Protein AF-A0A919RFR9-F1 (afdb_monomer_lite)

Radius of gyration: 14.97 Å; chains: 1; bounding box: 33×38×40 Å

Foldseek 3Di:
DDPDDQLLPDADDQDAAPPVRHGPCVPLNDAAADAPDDLWAKWKWWFQQPDPPGPSPDIDIDIDTWDADPPQKIKDFDQRAPRQFQTFTFHPQDPVSRYGYTQFGAPHDDNGMGIGNHGHVSVVVNVVVNVVD

Structure (mmCIF, N/CA/C/O backbone):
data_AF-A0A919RFR9-F1
#
_entry.id   AF-A0A919RFR9-F1
#
loop_
_atom_site.group_PDB
_atom_site.id
_atom_site.type_symbol
_atom_site.label_atom_id
_atom_site.label_alt_id
_atom_site.label_comp_id
_atom_site.label_asym_id
_atom_site.label_entity_id
_atom_site.label_seq_id
_atom_site.pdbx_PDB_ins_code
_atom_site.Cartn_x
_atom_site.Cartn_y
_atom_site.Cartn_z
_atom_site.occupancy
_atom_site.B_iso_or_equiv
_atom_site.auth_seq_id
_atom_site.auth_comp_id
_atom_site.auth_asym_id
_atom_site.auth_atom_id
_atom_site.pdbx_PDB_model_num
ATOM 1 N N . MET A 1 1 ? -8.362 19.818 -11.388 1.00 45.44 1 MET A N 1
ATOM 2 C CA . MET A 1 1 ? -7.944 18.473 -10.950 1.00 45.44 1 MET A CA 1
ATOM 3 C C . MET A 1 1 ? -8.656 17.488 -11.855 1.00 45.44 1 MET A C 1
ATOM 5 O O . MET A 1 1 ? -9.878 17.542 -11.909 1.00 45.44 1 MET A O 1
ATOM 9 N N . ASP A 1 2 ? -7.921 16.708 -12.644 1.00 43.09 2 ASP A N 1
ATOM 10 C CA . ASP A 1 2 ? -8.518 15.637 -13.447 1.00 43.09 2 ASP A CA 1
ATOM 11 C C . ASP A 1 2 ? -8.735 14.425 -12.531 1.00 43.09 2 ASP A C 1
ATOM 13 O O . ASP A 1 2 ? -7.805 13.966 -11.871 1.00 43.09 2 ASP A O 1
ATOM 17 N N . ASN A 1 3 ? -9.974 13.943 -12.452 1.00 54.78 3 ASN A N 1
ATOM 18 C CA . ASN A 1 3 ? -10.401 12.870 -11.550 1.00 54.78 3 ASN A CA 1
ATOM 19 C C . ASN A 1 3 ? -10.030 11.466 -12.080 1.00 54.78 3 ASN A C 1
ATOM 21 O O . ASN A 1 3 ? -10.552 10.457 -11.606 1.00 54.78 3 ASN A O 1
ATOM 25 N N . SER A 1 4 ? -9.164 11.407 -13.097 1.00 62.59 4 SER A N 1
ATOM 26 C CA . SER A 1 4 ? -8.843 10.189 -13.846 1.00 62.59 4 SER A CA 1
ATOM 27 C C . SER A 1 4 ? -7.347 9.871 -13.898 1.00 62.59 4 SER A C 1
ATOM 29 O O . SER A 1 4 ? -6.983 8.887 -14.542 1.00 62.59 4 SER A O 1
ATOM 31 N N . ASP A 1 5 ? -6.482 10.661 -13.246 1.00 78.00 5 ASP A N 1
ATOM 32 C CA . ASP A 1 5 ? -5.030 10.466 -13.314 1.00 78.00 5 ASP A CA 1
ATOM 33 C C . ASP A 1 5 ? -4.605 9.170 -12.588 1.00 78.00 5 ASP A C 1
ATOM 35 O O . ASP A 1 5 ? -4.630 9.092 -11.352 1.00 78.00 5 ASP A O 1
ATOM 39 N N . PRO A 1 6 ? -4.177 8.125 -13.322 1.00 76.12 6 PRO A N 1
ATOM 40 C CA . PRO A 1 6 ? -3.731 6.880 -12.713 1.00 76.12 6 PRO A CA 1
ATOM 41 C C . PRO A 1 6 ? -2.459 7.033 -11.862 1.00 76.12 6 PRO A C 1
ATOM 43 O O . PRO A 1 6 ? -2.168 6.120 -11.090 1.00 76.12 6 PRO A O 1
ATOM 46 N N . LEU A 1 7 ? -1.715 8.140 -11.980 1.00 85.38 7 LEU A N 1
ATOM 47 C CA . LEU A 1 7 ? -0.533 8.465 -11.167 1.00 85.38 7 LEU A CA 1
ATOM 48 C C . LEU A 1 7 ? -0.884 9.044 -9.799 1.00 85.38 7 LEU A C 1
ATOM 50 O O . LEU A 1 7 ? -0.026 9.154 -8.927 1.00 85.38 7 LEU A O 1
ATOM 54 N N . ARG A 1 8 ? -2.155 9.384 -9.589 1.00 89.06 8 ARG A N 1
ATOM 55 C CA . ARG A 1 8 ? -2.666 9.960 -8.342 1.00 89.06 8 ARG A CA 1
ATOM 56 C C . ARG A 1 8 ? -3.793 9.115 -7.745 1.00 89.06 8 ARG A C 1
ATOM 58 O O . ARG A 1 8 ? -4.536 9.584 -6.892 1.00 89.06 8 ARG A O 1
ATOM 65 N N . ASN A 1 9 ? -3.907 7.850 -8.163 1.00 89.12 9 ASN A N 1
ATOM 66 C CA . ASN A 1 9 ? -4.929 6.917 -7.685 1.00 89.12 9 ASN A CA 1
ATOM 67 C C . ASN A 1 9 ? -4.584 6.377 -6.286 1.00 89.12 9 ASN A C 1
ATOM 69 O O . ASN A 1 9 ? -4.075 5.268 -6.114 1.00 89.12 9 ASN A O 1
ATOM 73 N N . VAL A 1 10 ? -4.831 7.220 -5.290 1.00 91.81 10 VAL A N 1
ATOM 74 C CA . VAL A 1 10 ? -4.689 6.944 -3.865 1.00 91.81 10 VAL A CA 1
ATOM 75 C C . VAL A 1 10 ? -5.746 7.748 -3.110 1.00 91.81 10 VAL A C 1
ATOM 77 O O . VAL A 1 10 ? -6.093 8.859 -3.499 1.00 91.81 10 VAL A O 1
ATOM 80 N N . GLY A 1 11 ? -6.270 7.180 -2.028 1.00 92.75 11 GLY A N 1
ATOM 81 C CA . GLY A 1 11 ? -7.207 7.852 -1.138 1.00 92.75 11 GLY A CA 1
ATOM 82 C C . GLY A 1 11 ? -7.018 7.377 0.296 1.00 92.75 11 GLY A C 1
ATOM 83 O O . GLY A 1 11 ? -6.586 6.246 0.528 1.00 92.75 11 GLY A O 1
ATOM 84 N N . PHE A 1 12 ? -7.354 8.244 1.245 1.00 94.88 12 PHE A N 1
ATOM 85 C CA . PHE A 1 12 ? -7.327 7.957 2.676 1.00 94.88 12 PHE A CA 1
ATOM 86 C C . PHE A 1 12 ? -8.728 8.150 3.247 1.00 94.88 12 PHE A C 1
ATOM 88 O O . PHE A 1 12 ? -9.447 9.065 2.850 1.00 94.88 12 PHE A O 1
ATOM 95 N N . ALA A 1 13 ? -9.117 7.277 4.173 1.00 94.31 13 ALA A N 1
ATOM 96 C CA . ALA A 1 13 ? -10.408 7.337 4.838 1.00 94.31 13 ALA A CA 1
ATOM 97 C C . ALA A 1 13 ? -10.195 7.529 6.339 1.00 94.31 13 ALA A C 1
ATOM 99 O O . ALA A 1 13 ? -9.590 6.680 6.998 1.00 94.31 13 ALA A O 1
ATOM 100 N N . LYS A 1 14 ? -10.725 8.629 6.879 1.00 94.44 14 LYS A N 1
ATOM 101 C CA . LYS A 1 14 ? -10.880 8.799 8.321 1.00 94.44 14 LYS A CA 1
ATOM 102 C C . LYS A 1 14 ? -12.132 8.043 8.759 1.00 94.44 14 LYS A C 1
ATOM 104 O O . LYS A 1 14 ? -13.171 8.126 8.111 1.00 94.44 14 LYS A O 1
ATOM 109 N N . THR A 1 15 ? -12.005 7.261 9.823 1.00 95.06 15 THR A N 1
ATOM 110 C CA . THR A 1 15 ? -13.093 6.420 10.336 1.00 95.06 15 THR A CA 1
ATOM 111 C C . THR A 1 15 ? -13.594 6.963 11.662 1.00 95.06 15 THR A C 1
ATOM 113 O O . THR A 1 15 ? -12.816 7.522 12.438 1.00 95.06 15 THR A O 1
ATOM 116 N N . ASP A 1 16 ? -14.888 6.785 11.917 1.00 96.75 16 ASP A N 1
ATOM 117 C CA . ASP A 1 16 ? -15.472 7.079 13.220 1.00 96.75 16 ASP A CA 1
ATOM 118 C C . ASP A 1 16 ? -14.943 6.124 14.294 1.00 96.75 16 ASP A C 1
ATOM 120 O O . ASP A 1 16 ? -14.465 5.015 14.026 1.00 96.75 16 ASP A O 1
ATOM 124 N N . ASN A 1 17 ? -15.075 6.550 15.548 1.00 97.56 17 ASN A N 1
ATOM 125 C CA . ASN A 1 17 ? -14.844 5.669 16.681 1.00 97.56 17 ASN A CA 1
ATOM 126 C C . ASN A 1 17 ? -15.821 4.487 16.648 1.00 97.56 17 ASN A C 1
ATOM 128 O O . ASN A 1 17 ? -16.973 4.609 16.232 1.00 97.56 17 ASN A O 1
ATOM 132 N N . ASN A 1 18 ? -15.379 3.332 17.147 1.00 96.38 18 ASN A N 1
ATOM 133 C CA . ASN A 1 18 ? -16.283 2.196 17.313 1.00 96.38 18 ASN A CA 1
ATOM 134 C C . ASN A 1 18 ? -17.345 2.466 18.398 1.00 96.38 18 ASN A C 1
ATOM 136 O O . ASN A 1 18 ? -17.271 3.447 19.137 1.00 96.38 18 ASN A O 1
ATOM 140 N N . ALA A 1 19 ? -18.298 1.542 18.564 1.00 97.19 19 ALA A N 1
ATOM 141 C CA . ALA A 1 19 ? -19.365 1.649 19.569 1.00 97.19 19 ALA A CA 1
ATOM 142 C C . ALA A 1 19 ? -18.867 1.792 21.027 1.00 97.19 19 ALA A C 1
ATOM 144 O O . ALA A 1 19 ? -19.629 2.196 21.898 1.00 97.19 19 ALA A O 1
ATOM 145 N N . ALA A 1 20 ? -17.596 1.474 21.298 1.00 97.25 20 ALA A N 1
ATOM 146 C CA . ALA A 1 20 ? -16.950 1.649 22.598 1.00 97.25 20 ALA A CA 1
ATOM 147 C C . ALA A 1 20 ? -16.145 2.963 22.704 1.00 97.25 20 ALA A C 1
ATOM 149 O O . ALA A 1 20 ? -15.346 3.110 23.624 1.00 97.25 20 ALA A O 1
ATOM 150 N N . GLY A 1 21 ? -16.291 3.890 21.750 1.00 97.75 21 GLY A N 1
ATOM 151 C CA . GLY A 1 21 ? -15.603 5.184 21.742 1.00 97.75 21 GLY A CA 1
ATOM 152 C C . GLY A 1 21 ? -14.104 5.114 21.431 1.00 97.75 21 GLY A C 1
ATOM 153 O O . GLY A 1 21 ? -13.394 6.086 21.666 1.00 97.75 21 GLY A O 1
ATOM 154 N N . ARG A 1 22 ? -13.599 3.983 20.919 1.00 98.00 22 ARG A N 1
ATOM 155 C CA . ARG A 1 22 ? -12.167 3.790 20.630 1.00 98.00 22 ARG A CA 1
ATOM 156 C C . ARG A 1 22 ? -11.863 4.027 19.156 1.00 98.00 22 ARG A C 1
ATOM 158 O O . ARG A 1 22 ? -12.612 3.556 18.294 1.00 98.00 22 ARG A O 1
ATOM 165 N N . ARG A 1 23 ? -10.727 4.673 18.878 1.00 96.69 23 ARG A N 1
ATOM 166 C CA . ARG A 1 23 ? -10.203 4.831 17.515 1.00 96.69 23 ARG A CA 1
ATOM 167 C C . ARG A 1 23 ? -9.772 3.477 16.963 1.00 96.69 23 ARG A C 1
ATOM 169 O O . ARG A 1 23 ? -9.314 2.613 17.712 1.00 96.69 23 ARG A O 1
ATOM 176 N N . LEU A 1 24 ? -9.851 3.312 15.644 1.00 95.88 24 LEU A N 1
ATOM 177 C CA . LEU A 1 24 ? -9.447 2.076 14.968 1.00 95.88 24 LEU A CA 1
ATOM 178 C C . LEU A 1 24 ? -8.006 1.664 15.321 1.00 95.88 24 LEU A C 1
ATOM 180 O O . LEU A 1 24 ? -7.777 0.530 15.743 1.00 95.88 24 LEU A O 1
ATOM 184 N N . VAL A 1 25 ? -7.054 2.598 15.213 1.00 94.62 25 VAL A N 1
ATOM 185 C CA . VAL A 1 25 ? -5.621 2.341 15.451 1.00 94.62 25 VAL A CA 1
ATOM 186 C C . VAL A 1 25 ? -5.318 1.900 16.887 1.00 94.62 25 VAL A C 1
ATOM 188 O O . VAL A 1 25 ? -4.418 1.092 17.097 1.00 94.62 25 VAL A O 1
ATOM 191 N N . ASP A 1 26 ? -6.106 2.348 17.869 1.00 96.25 26 ASP A N 1
ATOM 192 C CA . ASP A 1 26 ? -5.926 1.957 19.274 1.00 96.25 26 ASP A CA 1
ATOM 193 C C . ASP A 1 26 ? -6.375 0.505 19.527 1.00 96.25 26 ASP A C 1
ATOM 195 O O . ASP A 1 26 ? -5.984 -0.108 20.518 1.00 96.25 26 ASP A O 1
ATOM 199 N N . VAL A 1 27 ? -7.210 -0.056 18.644 1.00 96.38 27 VAL A N 1
ATOM 200 C CA . VAL A 1 27 ? -7.759 -1.414 18.779 1.00 96.38 27 VAL A CA 1
ATOM 201 C C . VAL A 1 27 ? -6.957 -2.435 17.980 1.00 96.38 27 VAL A C 1
ATOM 203 O O . VAL A 1 27 ? -6.706 -3.529 18.479 1.00 96.38 27 VAL A O 1
ATOM 206 N N . VAL A 1 28 ? -6.582 -2.108 16.739 1.00 93.19 28 VAL A N 1
ATOM 207 C CA . VAL A 1 28 ? -5.941 -3.069 15.815 1.00 93.19 28 VAL A CA 1
ATOM 208 C C . VAL A 1 28 ? -4.491 -2.724 15.474 1.00 93.19 28 VAL A C 1
ATOM 210 O O . VAL A 1 28 ? -3.834 -3.484 14.763 1.00 93.19 28 VAL A O 1
ATOM 213 N N . GLY A 1 29 ? -3.978 -1.600 15.977 1.00 93.38 29 GLY A N 1
ATOM 214 C CA . GLY A 1 29 ? -2.698 -1.043 15.556 1.00 93.38 29 GLY A CA 1
ATOM 215 C C . GLY A 1 29 ? -2.771 -0.393 14.173 1.00 93.38 29 GLY A C 1
ATOM 216 O O . GLY A 1 29 ? -3.842 -0.187 13.600 1.00 93.38 29 GLY A O 1
ATOM 217 N N . GLY A 1 30 ? -1.605 -0.060 13.626 1.00 93.06 30 GLY A N 1
ATOM 218 C CA . GLY A 1 30 ? -1.484 0.579 12.321 1.00 93.06 30 GLY A CA 1
ATOM 219 C C . GLY A 1 30 ? -0.131 0.308 11.677 1.00 93.06 30 GLY A C 1
ATOM 220 O O . GLY A 1 30 ? 0.844 -0.034 12.348 1.00 93.06 30 GLY A O 1
ATOM 221 N N . ASN A 1 31 ? -0.085 0.452 10.356 1.00 96.75 31 ASN A N 1
ATOM 222 C CA . ASN A 1 31 ? 1.173 0.512 9.621 1.00 96.75 31 ASN A CA 1
ATOM 223 C C . ASN A 1 31 ? 1.658 1.958 9.581 1.00 96.75 31 ASN A C 1
ATOM 225 O O . ASN A 1 31 ? 0.849 2.883 9.591 1.00 96.75 31 ASN A O 1
ATOM 229 N N . GLY A 1 32 ? 2.970 2.151 9.482 1.00 96.81 32 GLY A N 1
ATOM 230 C CA . GLY A 1 32 ? 3.493 3.459 9.115 1.00 96.81 32 GLY A CA 1
ATOM 231 C C . GLY A 1 32 ? 3.191 3.771 7.647 1.00 96.81 32 GLY A C 1
ATOM 232 O O . GLY A 1 32 ? 2.926 2.871 6.846 1.00 96.81 32 GLY A O 1
ATOM 233 N N . PHE A 1 33 ? 3.289 5.042 7.279 1.00 97.25 33 PHE A N 1
ATOM 234 C CA . PHE A 1 33 ? 3.195 5.505 5.898 1.00 97.25 33 PHE A CA 1
ATOM 235 C C . PHE A 1 33 ? 4.536 6.103 5.466 1.00 97.25 33 PHE A C 1
ATOM 237 O O . PHE A 1 33 ? 5.198 6.769 6.263 1.00 97.25 33 PHE A O 1
ATOM 244 N N . ARG A 1 34 ? 4.977 5.828 4.235 1.00 96.06 34 ARG A N 1
ATOM 245 C CA . ARG A 1 34 ? 6.219 6.387 3.682 1.00 96.06 34 ARG A CA 1
ATOM 246 C C . ARG A 1 34 ? 6.058 6.751 2.216 1.00 96.06 34 ARG A C 1
ATOM 248 O O . ARG A 1 34 ? 5.364 6.066 1.466 1.00 96.06 34 ARG A O 1
ATOM 255 N N . THR A 1 35 ? 6.792 7.776 1.813 1.00 96.25 35 THR A N 1
ATOM 256 C CA . THR A 1 35 ? 6.915 8.275 0.439 1.00 96.25 35 THR A CA 1
ATOM 257 C C . THR A 1 35 ? 8.397 8.423 0.076 1.00 96.25 35 THR A C 1
ATOM 259 O O . THR A 1 35 ? 9.272 8.184 0.915 1.00 96.25 35 THR A O 1
ATOM 262 N N . GLY A 1 36 ? 8.704 8.738 -1.185 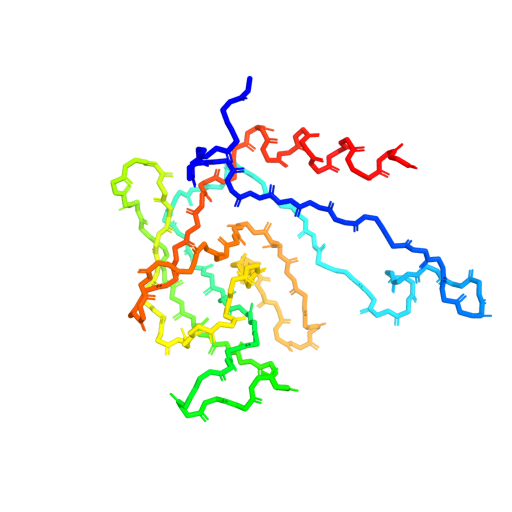1.00 94.69 36 GLY A N 1
ATOM 263 C CA . GLY A 1 36 ? 10.067 9.076 -1.620 1.00 94.69 36 GLY A CA 1
ATOM 264 C C . GLY A 1 36 ? 11.086 7.932 -1.516 1.00 94.69 36 GLY A C 1
ATOM 265 O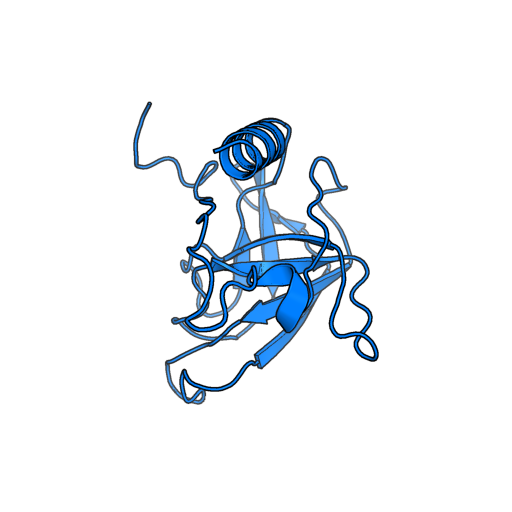 O . GLY A 1 36 ? 12.289 8.172 -1.416 1.00 94.69 36 GLY A O 1
ATOM 266 N N . ARG A 1 37 ? 10.626 6.677 -1.474 1.00 95.06 37 ARG A N 1
ATOM 267 C CA . ARG A 1 37 ? 11.497 5.493 -1.404 1.00 95.06 37 ARG A CA 1
ATOM 268 C C . ARG A 1 37 ? 12.033 5.135 -2.792 1.00 95.06 37 ARG A C 1
ATOM 270 O O . ARG A 1 37 ? 11.351 5.393 -3.772 1.00 95.06 37 ARG A O 1
ATOM 277 N N . PRO A 1 38 ? 13.204 4.485 -2.912 1.00 94.06 38 PRO A N 1
ATOM 278 C CA . PRO A 1 38 ? 13.698 4.039 -4.213 1.00 94.06 38 PRO A CA 1
ATOM 279 C C . PRO A 1 38 ?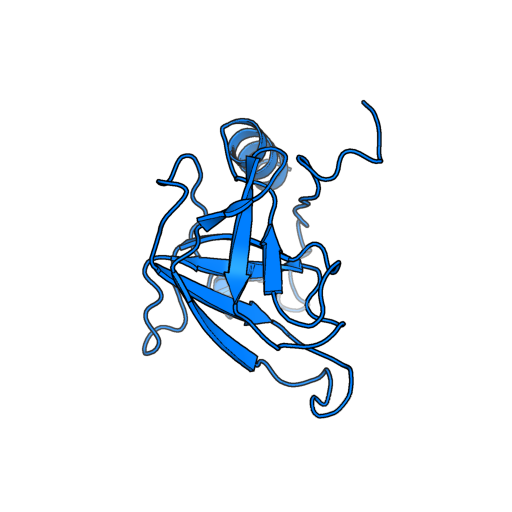 12.651 3.194 -4.967 1.00 94.06 38 PRO A C 1
ATOM 281 O O . PRO A 1 38 ? 12.109 2.256 -4.377 1.00 94.06 38 PRO A O 1
ATOM 284 N N . PRO A 1 39 ? 12.387 3.445 -6.266 1.00 92.50 39 PRO A N 1
ATOM 285 C CA . PRO A 1 39 ? 11.369 2.706 -7.019 1.00 92.50 39 PRO A CA 1
ATOM 286 C C . PRO A 1 39 ? 11.590 1.190 -7.072 1.00 92.50 39 PRO A C 1
ATOM 288 O O . PRO A 1 39 ? 10.631 0.435 -7.219 1.00 92.50 39 PRO A O 1
ATOM 291 N N . ALA A 1 40 ? 12.840 0.740 -6.936 1.00 95.62 40 ALA A N 1
ATOM 292 C CA . ALA A 1 40 ? 13.206 -0.664 -6.798 1.00 95.62 40 ALA A CA 1
ATOM 293 C C . ALA A 1 40 ? 13.463 -1.024 -5.329 1.00 95.62 40 ALA A C 1
ATOM 295 O O . ALA A 1 40 ? 14.521 -0.715 -4.779 1.00 95.62 40 ALA A O 1
ATOM 296 N N . GLN A 1 41 ? 12.513 -1.721 -4.712 1.00 95.50 41 GLN A N 1
ATOM 297 C CA . GLN A 1 41 ? 12.545 -2.098 -3.299 1.00 95.50 41 GLN A CA 1
ATOM 298 C C . GLN A 1 41 ? 11.786 -3.404 -3.060 1.00 95.50 41 GLN A C 1
ATOM 300 O O . GLN A 1 41 ? 10.845 -3.736 -3.782 1.00 95.50 41 GLN A O 1
ATOM 305 N N . ASP A 1 42 ? 12.206 -4.160 -2.048 1.00 97.12 42 ASP A N 1
ATOM 306 C CA . ASP A 1 42 ? 11.509 -5.377 -1.644 1.00 97.12 42 ASP A CA 1
ATOM 307 C C . ASP A 1 42 ? 10.250 -5.020 -0.851 1.00 97.12 42 ASP A C 1
ATOM 309 O O . ASP A 1 42 ? 10.308 -4.315 0.161 1.00 97.12 42 ASP A O 1
ATOM 313 N N . ILE A 1 43 ? 9.106 -5.529 -1.309 1.00 97.69 43 ILE A N 1
ATOM 314 C CA . ILE A 1 43 ? 7.809 -5.301 -0.675 1.00 97.69 43 ILE A CA 1
ATOM 315 C C . ILE A 1 43 ? 7.070 -6.610 -0.417 1.00 97.69 43 ILE A C 1
ATOM 317 O O . ILE A 1 43 ? 7.253 -7.624 -1.097 1.00 97.69 43 ILE A O 1
ATOM 321 N N . THR A 1 44 ? 6.175 -6.568 0.565 1.00 97.62 44 THR A N 1
ATOM 322 C CA . THR A 1 44 ? 5.084 -7.532 0.715 1.00 97.62 44 THR A CA 1
ATOM 323 C C . THR A 1 44 ? 3.792 -6.857 0.272 1.00 97.62 44 THR A C 1
ATOM 325 O O . THR A 1 44 ? 3.367 -5.888 0.894 1.00 97.62 44 THR A O 1
ATOM 328 N N . VAL A 1 45 ? 3.155 -7.362 -0.782 1.00 96.50 45 VAL A N 1
ATOM 329 C CA . VAL A 1 45 ? 1.802 -6.933 -1.161 1.00 96.50 45 VAL A CA 1
ATOM 330 C C . VAL A 1 45 ? 0.804 -7.681 -0.294 1.00 96.50 45 VAL A C 1
ATOM 332 O O . VAL A 1 45 ? 0.920 -8.898 -0.137 1.00 96.50 45 VAL A O 1
ATOM 335 N N . ILE A 1 46 ? -0.171 -6.969 0.261 1.00 96.12 46 ILE A N 1
ATOM 336 C CA . ILE A 1 46 ? -1.194 -7.517 1.152 1.00 96.12 46 ILE A CA 1
ATOM 337 C C . ILE A 1 46 ? -2.570 -7.009 0.714 1.00 96.12 46 ILE A C 1
ATOM 339 O O . ILE A 1 46 ? -2.751 -5.815 0.494 1.00 96.12 46 ILE A O 1
ATOM 343 N N . GLY A 1 47 ? -3.561 -7.898 0.631 1.00 94.50 47 GLY A N 1
ATOM 344 C CA . GLY A 1 47 ? -4.945 -7.500 0.365 1.00 94.50 47 GLY A CA 1
ATOM 345 C C . GLY A 1 47 ? -5.930 -8.667 0.350 1.00 94.50 47 GLY A C 1
ATOM 346 O O . GLY A 1 47 ? -5.614 -9.758 0.832 1.00 94.50 47 GLY A O 1
ATOM 347 N N . TYR A 1 48 ? -7.120 -8.421 -0.199 1.00 94.75 48 TYR A N 1
ATOM 348 C CA . TYR A 1 48 ? -8.267 -9.337 -0.180 1.00 94.75 48 TYR A CA 1
ATOM 349 C C . TYR A 1 48 ? -8.749 -9.661 -1.607 1.00 94.75 48 TYR A C 1
ATOM 351 O O . TYR A 1 48 ? -9.802 -9.191 -2.033 1.00 94.75 48 TYR A O 1
ATOM 359 N N . PRO A 1 49 ? -7.980 -10.444 -2.386 1.00 93.25 49 PRO A N 1
ATOM 360 C CA . PRO A 1 49 ? -8.427 -10.889 -3.703 1.00 93.25 49 PRO A CA 1
ATOM 361 C C . PRO A 1 49 ? -9.734 -11.691 -3.594 1.00 93.25 49 PRO A C 1
ATOM 363 O O . PRO A 1 49 ? -9.894 -12.515 -2.693 1.00 93.25 49 PRO A O 1
ATOM 366 N N . ALA A 1 50 ? -10.659 -11.445 -4.519 1.00 92.50 50 ALA A N 1
ATOM 367 C CA . ALA A 1 50 ? -12.049 -11.896 -4.464 1.00 92.50 50 ALA A CA 1
ATOM 368 C C . ALA A 1 50 ? -12.509 -12.696 -5.693 1.00 92.50 50 ALA A C 1
ATOM 370 O O . ALA A 1 50 ? -13.677 -13.068 -5.775 1.00 92.50 50 ALA A O 1
ATOM 371 N N . LEU A 1 51 ? -11.615 -12.969 -6.648 1.00 90.62 51 LEU A N 1
ATOM 372 C CA . LEU A 1 51 ? -11.889 -13.894 -7.748 1.00 90.62 51 LEU A CA 1
ATOM 373 C C . LEU A 1 51 ? -11.148 -15.208 -7.523 1.00 90.62 51 LEU A C 1
ATOM 375 O O . LEU A 1 51 ? -10.099 -15.241 -6.880 1.00 90.62 51 LEU A O 1
ATOM 379 N N . SER A 1 52 ? -11.689 -16.289 -8.088 1.00 90.06 52 SER A N 1
ATOM 380 C CA . SER A 1 52 ? -11.099 -17.628 -8.000 1.00 90.06 52 SER A CA 1
ATOM 381 C C . SER A 1 52 ? -9.593 -17.601 -8.319 1.00 90.06 52 SER A C 1
ATOM 383 O O . SER A 1 52 ? -9.205 -16.997 -9.322 1.00 90.06 52 SER A O 1
ATOM 385 N N . PRO A 1 53 ? -8.735 -18.228 -7.489 1.00 91.94 53 PRO A N 1
ATOM 386 C CA . PRO A 1 53 ? -9.052 -19.161 -6.397 1.00 91.94 53 PRO A CA 1
ATOM 387 C C . PRO A 1 53 ? -9.280 -18.509 -5.016 1.00 91.94 53 PRO A C 1
ATOM 389 O O . PRO A 1 53 ? -9.282 -19.207 -4.001 1.00 91.94 53 PRO A O 1
ATOM 392 N N . TYR A 1 54 ? -9.431 -17.186 -4.939 1.00 92.00 54 TYR A N 1
ATOM 393 C CA . TYR A 1 54 ? -9.486 -16.454 -3.676 1.00 92.00 54 TYR A CA 1
ATOM 394 C C . TYR A 1 54 ? -10.923 -16.156 -3.216 1.00 92.00 54 TYR A C 1
ATOM 396 O O . TYR A 1 54 ? -11.768 -15.791 -4.032 1.00 92.00 54 TYR A O 1
ATOM 404 N N . PRO A 1 55 ? -11.216 -16.265 -1.906 1.00 92.12 55 PRO A N 1
ATOM 405 C CA . PRO A 1 55 ? -12.579 -16.158 -1.386 1.00 92.12 55 PRO A CA 1
ATOM 406 C C . PRO A 1 55 ? -13.043 -14.720 -1.087 1.00 92.12 55 PRO A C 1
ATOM 408 O O . PRO A 1 55 ? -14.163 -14.537 -0.620 1.00 92.12 55 PRO A O 1
ATOM 411 N N . GLY A 1 56 ? -12.196 -13.697 -1.249 1.00 93.12 56 GLY A N 1
ATOM 412 C CA . GLY A 1 56 ? -12.536 -12.290 -0.969 1.00 93.12 56 GLY A CA 1
ATOM 413 C C . GLY A 1 56 ? -12.603 -11.905 0.511 1.00 93.12 56 GLY A C 1
ATOM 414 O O . GLY A 1 56 ? -12.465 -10.736 0.848 1.00 93.12 56 GLY A O 1
ATOM 415 N N . ASN A 1 57 ? -12.751 -12.870 1.417 1.00 94.69 57 ASN A N 1
ATOM 416 C CA . ASN A 1 57 ? -12.880 -12.638 2.860 1.00 94.69 57 ASN A CA 1
ATOM 417 C C . ASN A 1 57 ? -11.637 -13.037 3.672 1.00 94.69 57 ASN A C 1
ATOM 419 O O . ASN A 1 57 ? -11.668 -13.037 4.903 1.00 94.69 57 ASN A O 1
ATOM 423 N N . ARG A 1 58 ? -10.540 -13.403 3.003 1.00 94.25 58 ARG A N 1
ATOM 424 C CA . ARG A 1 58 ? -9.265 -13.741 3.643 1.00 94.25 58 ARG A CA 1
ATOM 425 C C . ARG A 1 58 ? -8.154 -12.872 3.092 1.00 94.25 58 ARG A C 1
ATOM 427 O O . ARG A 1 58 ? -8.089 -12.603 1.896 1.00 94.25 58 ARG A O 1
ATOM 434 N N . ARG A 1 59 ? -7.255 -12.473 3.988 1.00 93.69 59 ARG A N 1
ATOM 435 C CA . ARG A 1 59 ? -6.045 -11.748 3.624 1.00 93.69 59 ARG A CA 1
ATOM 436 C C . ARG A 1 59 ? -5.078 -12.699 2.927 1.00 93.69 59 ARG A C 1
ATOM 438 O O . ARG A 1 59 ? -4.704 -13.724 3.496 1.00 93.69 59 ARG A O 1
ATOM 445 N N . HIS A 1 60 ? -4.604 -12.302 1.756 1.00 95.25 60 HIS A N 1
ATOM 446 C CA . HIS A 1 60 ? -3.528 -12.970 1.033 1.00 95.25 60 HIS A CA 1
ATOM 447 C C . HIS A 1 60 ? -2.358 -12.012 0.816 1.00 95.25 60 HIS A C 1
ATOM 449 O O . HIS A 1 60 ? -2.502 -10.791 0.927 1.00 95.25 60 HIS A O 1
ATOM 455 N N . SER A 1 61 ? -1.186 -12.575 0.532 1.00 95.38 61 SER A N 1
ATOM 456 C CA . SER A 1 61 ? 0.013 -11.794 0.263 1.00 95.38 61 SER A CA 1
ATOM 457 C C . SER A 1 61 ? 0.911 -12.435 -0.786 1.00 95.38 61 SER A C 1
ATOM 459 O O . SER A 1 61 ? 0.861 -13.639 -1.034 1.00 95.38 61 SER A O 1
ATOM 461 N N . CYS A 1 62 ? 1.749 -11.605 -1.392 1.00 94.69 62 CYS A N 1
ATOM 462 C CA . CYS A 1 62 ? 2.869 -12.015 -2.229 1.00 94.69 62 CYS A CA 1
ATOM 463 C C . CYS A 1 62 ? 4.077 -11.136 -1.870 1.00 94.69 62 CYS A C 1
ATOM 465 O O . CYS A 1 62 ? 3.924 -10.050 -1.305 1.00 94.69 62 CYS A O 1
ATOM 467 N N . ARG A 1 63 ? 5.286 -11.600 -2.178 1.00 96.50 63 ARG A N 1
ATOM 468 C CA . ARG A 1 63 ? 6.517 -10.828 -1.987 1.00 96.50 63 ARG A CA 1
ATOM 469 C C . ARG A 1 63 ? 7.234 -10.683 -3.310 1.00 96.50 63 ARG A C 1
ATOM 471 O O . ARG A 1 63 ? 7.221 -11.606 -4.121 1.00 96.50 63 ARG A O 1
ATOM 478 N N . GLY A 1 64 ? 7.894 -9.552 -3.490 1.00 96.06 64 GLY A N 1
ATOM 479 C CA . GLY A 1 64 ? 8.766 -9.347 -4.628 1.00 96.06 64 GLY A CA 1
ATOM 480 C C . GLY A 1 64 ? 9.423 -7.982 -4.596 1.00 96.06 64 GLY A C 1
ATOM 481 O O . GLY A 1 64 ? 9.099 -7.132 -3.765 1.00 96.06 64 GLY A O 1
ATOM 482 N N . ARG A 1 65 ? 10.342 -7.794 -5.536 1.00 96.94 65 ARG A N 1
ATOM 483 C CA . ARG A 1 65 ? 11.041 -6.535 -5.736 1.00 96.94 65 ARG A CA 1
ATOM 484 C C . ARG A 1 65 ? 10.309 -5.701 -6.772 1.00 96.94 65 ARG A C 1
ATOM 486 O O . ARG A 1 65 ? 10.012 -6.197 -7.860 1.00 96.94 65 ARG A O 1
ATOM 493 N N . THR A 1 66 ? 10.008 -4.456 -6.431 1.00 96.19 66 THR A N 1
ATOM 494 C CA . THR A 1 66 ? 9.375 -3.530 -7.364 1.00 96.19 66 THR A CA 1
ATOM 495 C C . THR A 1 66 ? 10.340 -3.107 -8.468 1.00 96.19 66 THR A C 1
ATOM 497 O O . THR A 1 66 ? 11.563 -3.166 -8.326 1.00 96.19 66 THR A O 1
ATOM 500 N N . SER A 1 67 ? 9.772 -2.660 -9.579 1.00 94.62 67 SER A N 1
ATOM 501 C CA . SER A 1 67 ? 10.479 -2.027 -10.690 1.00 94.62 67 SER A CA 1
ATOM 502 C C . SER A 1 67 ? 9.634 -0.882 -11.234 1.00 94.62 67 SER A C 1
ATOM 504 O O . SER A 1 67 ? 8.417 -0.866 -11.032 1.00 94.62 67 SER A O 1
ATOM 506 N N . VAL A 1 68 ? 10.278 0.074 -11.901 1.00 92.06 68 VAL A N 1
ATOM 507 C CA . VAL A 1 68 ? 9.575 1.158 -12.594 1.00 92.06 68 VAL A CA 1
ATOM 508 C C . VAL A 1 68 ? 8.824 0.573 -13.787 1.00 92.06 68 VAL A C 1
ATOM 510 O O . VAL A 1 68 ? 9.364 -0.235 -14.542 1.00 92.06 68 VAL A O 1
ATOM 513 N N . PHE A 1 69 ? 7.575 0.984 -13.938 1.00 85.19 69 PHE A N 1
ATOM 514 C CA . PHE A 1 69 ? 6.749 0.746 -15.109 1.00 85.19 69 PHE A CA 1
ATOM 515 C C . PHE A 1 69 ? 6.526 2.068 -15.838 1.00 85.19 69 PHE A C 1
ATOM 517 O O . PHE A 1 69 ? 6.795 3.136 -15.292 1.00 85.19 69 PHE A O 1
ATOM 524 N N . ASN A 1 70 ? 6.029 1.993 -17.067 1.00 73.75 70 ASN A N 1
ATOM 525 C CA . ASN A 1 70 ? 5.721 3.170 -17.869 1.00 73.75 70 ASN A CA 1
ATOM 526 C C . ASN A 1 70 ? 4.850 4.149 -17.049 1.00 73.75 70 ASN A C 1
ATOM 528 O O . ASN A 1 70 ? 3.952 3.711 -16.319 1.00 73.75 70 ASN A O 1
ATOM 532 N N . ASP A 1 71 ? 5.136 5.447 -17.167 1.00 76.75 71 ASP A N 1
ATOM 533 C CA . ASP A 1 71 ? 4.479 6.544 -16.441 1.00 76.75 71 ASP A CA 1
ATOM 534 C C . ASP A 1 71 ? 4.811 6.621 -14.932 1.00 76.75 71 ASP A C 1
ATOM 536 O O . ASP A 1 71 ? 3.924 6.851 -14.124 1.00 76.75 71 ASP A O 1
ATOM 540 N N . ASP A 1 72 ? 6.053 6.382 -14.501 1.00 78.06 72 ASP A N 1
ATOM 541 C CA . ASP A 1 72 ? 6.486 6.521 -13.091 1.00 78.06 72 ASP A CA 1
ATOM 542 C C . ASP A 1 72 ? 5.710 5.672 -12.062 1.00 78.06 72 ASP A C 1
ATOM 544 O O . ASP A 1 72 ? 5.777 5.896 -10.853 1.00 78.06 72 ASP A O 1
ATOM 548 N N . ARG A 1 73 ? 4.987 4.641 -12.506 1.00 90.56 73 ARG A N 1
ATOM 549 C CA . ARG A 1 73 ? 4.359 3.664 -11.607 1.00 90.56 73 ARG A CA 1
ATOM 550 C C . ARG A 1 73 ? 5.378 2.636 -11.150 1.00 90.56 73 ARG A C 1
ATOM 552 O O . ARG A 1 73 ? 6.365 2.363 -11.829 1.00 90.56 73 ARG A O 1
ATOM 559 N N . ILE A 1 74 ? 5.092 1.987 -10.029 1.00 93.69 74 ILE A N 1
ATOM 560 C CA . ILE A 1 74 ? 5.859 0.830 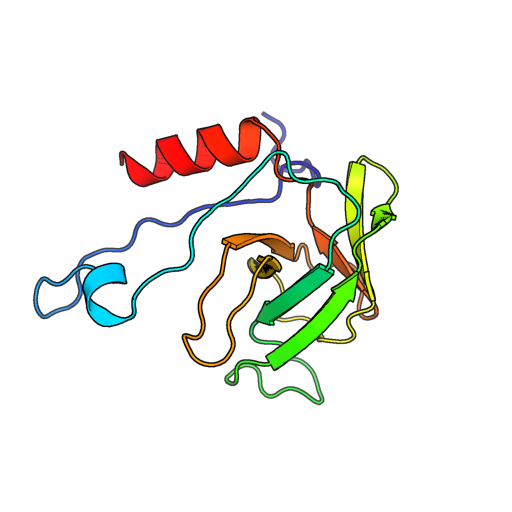-9.567 1.00 93.69 74 ILE A CA 1
ATOM 561 C C . ILE A 1 74 ? 5.048 -0.447 -9.755 1.00 93.69 74 ILE A C 1
ATOM 563 O O . ILE A 1 74 ? 3.842 -0.482 -9.501 1.00 93.69 74 ILE A O 1
ATOM 567 N N . VAL A 1 75 ? 5.716 -1.509 -10.200 1.00 94.50 75 VAL A N 1
ATOM 568 C CA . VAL A 1 75 ? 5.106 -2.828 -10.408 1.00 94.50 75 VAL A CA 1
ATOM 569 C C . VAL A 1 75 ? 5.911 -3.933 -9.749 1.00 94.50 75 VAL A C 1
ATOM 571 O O . VAL A 1 75 ? 7.138 -3.867 -9.678 1.00 94.50 75 VAL A O 1
ATOM 574 N N . VAL A 1 76 ? 5.219 -4.985 -9.316 1.00 94.81 76 VAL A N 1
ATOM 575 C CA . VAL A 1 76 ? 5.818 -6.246 -8.870 1.00 94.81 76 VAL A CA 1
ATOM 576 C C . VAL A 1 76 ? 4.990 -7.421 -9.382 1.00 94.81 76 VAL A C 1
ATOM 578 O O . VAL A 1 76 ? 3.760 -7.355 -9.438 1.00 94.81 76 VAL A O 1
ATOM 581 N N . ASN A 1 77 ? 5.655 -8.518 -9.743 1.00 93.50 77 ASN A N 1
ATOM 582 C CA . ASN A 1 77 ? 4.968 -9.752 -10.114 1.00 93.50 77 ASN A CA 1
ATOM 583 C C . ASN A 1 77 ? 4.187 -10.288 -8.907 1.00 93.50 77 ASN A C 1
ATOM 585 O O . ASN A 1 77 ? 4.769 -10.668 -7.892 1.00 93.50 77 ASN A O 1
ATOM 589 N N . CYS A 1 78 ? 2.863 -10.309 -9.028 1.00 92.31 78 CYS A N 1
ATOM 590 C CA . CYS A 1 78 ? 1.950 -10.712 -7.971 1.00 92.31 78 CYS A CA 1
ATOM 591 C C . CYS A 1 78 ? 0.630 -11.150 -8.598 1.00 92.31 78 CYS A C 1
ATOM 593 O O . CYS A 1 78 ? -0.070 -10.341 -9.194 1.00 92.31 78 CYS A O 1
ATOM 595 N N . ARG A 1 79 ? 0.285 -12.432 -8.459 1.00 90.62 79 ARG A N 1
ATOM 596 C CA . ARG A 1 79 ? -0.889 -13.042 -9.110 1.00 90.62 79 ARG A CA 1
ATOM 597 C C . ARG A 1 79 ? -2.138 -13.059 -8.221 1.00 90.62 79 ARG A C 1
ATOM 599 O O . ARG A 1 79 ? -2.994 -13.926 -8.372 1.00 90.62 79 ARG A O 1
ATOM 606 N N . LEU A 1 80 ? -2.216 -12.148 -7.250 1.00 91.44 80 LEU A N 1
ATOM 607 C CA . LEU A 1 80 ? -3.446 -11.958 -6.483 1.00 91.44 80 LEU A CA 1
ATOM 608 C C . LEU A 1 80 ? -4.490 -11.330 -7.417 1.00 91.44 80 LEU A C 1
ATOM 610 O O . LEU A 1 80 ? -4.192 -10.369 -8.121 1.00 91.44 80 LEU A O 1
ATOM 614 N N . THR A 1 81 ? -5.696 -11.893 -7.455 1.00 90.19 81 THR A N 1
ATOM 615 C CA . THR A 1 81 ? -6.729 -11.503 -8.428 1.00 90.19 81 THR A CA 1
ATOM 616 C C . THR A 1 81 ? -7.418 -10.178 -8.078 1.00 90.19 81 THR A C 1
ATOM 618 O O . THR A 1 81 ? -7.170 -9.585 -7.028 1.00 90.19 81 THR A O 1
ATOM 621 N N . ALA A 1 82 ? -8.371 -9.754 -8.919 1.00 85.94 82 ALA A N 1
ATOM 622 C CA . ALA A 1 82 ? -9.268 -8.634 -8.628 1.00 85.94 82 ALA A CA 1
ATOM 623 C C . ALA A 1 82 ? -9.930 -8.756 -7.241 1.00 85.94 82 ALA A C 1
ATOM 625 O O . ALA A 1 82 ? -10.073 -9.857 -6.706 1.00 85.94 82 ALA A O 1
ATOM 626 N N . GLY A 1 83 ? -10.291 -7.611 -6.658 1.00 84.19 83 GLY A N 1
ATOM 627 C CA . GLY A 1 83 ? -10.514 -7.446 -5.212 1.00 84.19 83 GLY A CA 1
ATOM 628 C C . GLY A 1 83 ? -9.268 -6.931 -4.478 1.00 84.19 83 GLY A C 1
ATOM 629 O O . GLY A 1 83 ? -9.358 -6.450 -3.356 1.00 84.19 83 GLY A O 1
ATOM 630 N N . LEU A 1 84 ? -8.106 -6.949 -5.143 1.00 89.50 84 LEU A N 1
ATOM 631 C CA . LEU A 1 84 ? -6.865 -6.380 -4.622 1.00 89.50 84 LEU A CA 1
ATOM 632 C C . LEU A 1 84 ? -6.814 -4.845 -4.676 1.00 89.50 84 LEU A C 1
ATOM 634 O O . LEU A 1 84 ? -5.885 -4.296 -4.106 1.00 89.50 84 LEU A O 1
ATOM 638 N N . ASN A 1 85 ? -7.744 -4.140 -5.332 1.00 89.38 85 ASN A N 1
ATOM 639 C CA . ASN A 1 85 ? -7.729 -2.668 -5.407 1.00 89.38 85 ASN A CA 1
ATOM 640 C C . ASN A 1 85 ? -7.683 -2.061 -3.998 1.00 89.38 85 ASN A C 1
ATOM 642 O O . ASN A 1 85 ? -8.428 -2.488 -3.120 1.00 89.38 85 ASN A O 1
ATOM 646 N N . GLY A 1 86 ? -6.788 -1.101 -3.764 1.00 89.00 86 GLY A N 1
ATOM 647 C CA . GLY A 1 86 ? -6.508 -0.599 -2.410 1.00 89.00 86 GLY A CA 1
ATOM 648 C C . GLY A 1 86 ? -5.522 -1.458 -1.597 1.00 89.00 86 GLY A C 1
ATOM 649 O O . GLY A 1 86 ? -5.057 -1.047 -0.537 1.00 89.00 86 GLY A O 1
ATOM 650 N N . GLY A 1 87 ? -5.172 -2.650 -2.087 1.00 93.12 87 GLY A N 1
ATOM 651 C CA . GLY A 1 87 ? -4.223 -3.575 -1.475 1.00 93.12 87 GLY A CA 1
ATOM 652 C C . GLY A 1 87 ? -2.820 -2.982 -1.419 1.00 93.12 87 GLY A C 1
ATOM 653 O O . GLY A 1 87 ? -2.293 -2.489 -2.420 1.00 93.12 87 GLY A O 1
ATOM 654 N N . SER A 1 88 ? -2.215 -3.033 -0.239 1.00 95.88 88 SER A N 1
ATOM 655 C CA . SER A 1 88 ? -1.032 -2.249 0.098 1.00 95.88 88 SER A CA 1
ATOM 656 C C . SER A 1 88 ? 0.264 -2.956 -0.281 1.00 95.88 88 SER A C 1
ATOM 658 O O . SER A 1 88 ? 0.437 -4.143 -0.002 1.00 95.88 88 SER A O 1
ATOM 660 N N . GLY A 1 89 ? 1.203 -2.202 -0.850 1.00 96.94 89 GLY A N 1
ATOM 661 C CA . GLY A 1 89 ? 2.612 -2.581 -0.921 1.00 96.94 89 GLY A CA 1
ATOM 662 C C . GLY A 1 89 ? 3.310 -2.148 0.364 1.00 96.94 89 GLY A C 1
ATOM 663 O O . GLY A 1 89 ? 3.365 -0.957 0.665 1.00 96.94 89 GLY A O 1
ATOM 664 N N . VAL A 1 90 ? 3.805 -3.107 1.144 1.00 97.94 90 VAL A N 1
ATOM 665 C CA . VAL A 1 90 ? 4.378 -2.860 2.472 1.00 97.94 90 VAL A CA 1
ATOM 666 C C . VAL A 1 90 ? 5.876 -3.137 2.459 1.00 97.94 90 VAL A C 1
ATOM 668 O O . VAL A 1 90 ? 6.315 -4.262 2.211 1.00 97.94 90 VAL A O 1
ATOM 671 N N . THR A 1 91 ? 6.657 -2.107 2.751 1.00 97.56 91 THR A N 1
ATOM 672 C CA . THR A 1 91 ? 8.112 -2.174 2.927 1.00 97.56 91 THR A CA 1
ATOM 673 C C . THR A 1 91 ? 8.446 -2.498 4.380 1.00 97.56 91 THR A C 1
ATOM 675 O O . THR A 1 91 ? 7.650 -2.223 5.281 1.00 97.56 91 THR A O 1
ATOM 678 N N . GLU A 1 92 ? 9.612 -3.112 4.613 1.00 96.25 92 GLU A N 1
ATOM 679 C CA . GLU A 1 92 ? 10.097 -3.457 5.964 1.00 96.25 92 GLU A CA 1
ATOM 680 C C . GLU A 1 92 ? 9.070 -4.281 6.778 1.00 96.25 92 GLU A C 1
ATOM 682 O O . GLU A 1 92 ? 8.966 -4.166 7.998 1.00 96.25 92 GLU A O 1
ATOM 687 N N . PHE A 1 93 ? 8.275 -5.111 6.090 1.00 96.69 93 PHE A N 1
ATOM 688 C CA . PHE A 1 93 ? 7.182 -5.854 6.709 1.00 96.69 93 PHE A CA 1
ATOM 689 C C . PHE A 1 93 ? 7.697 -6.912 7.691 1.00 96.69 93 PHE A C 1
ATOM 691 O O . PHE A 1 93 ? 8.349 -7.887 7.307 1.00 96.69 93 PHE A O 1
ATOM 698 N N . ASN A 1 94 ? 7.326 -6.765 8.960 1.00 94.44 94 ASN A N 1
ATOM 699 C CA . ASN A 1 94 ? 7.582 -7.738 10.007 1.00 94.44 94 ASN A CA 1
ATOM 700 C C . ASN A 1 94 ? 6.367 -8.660 10.162 1.00 9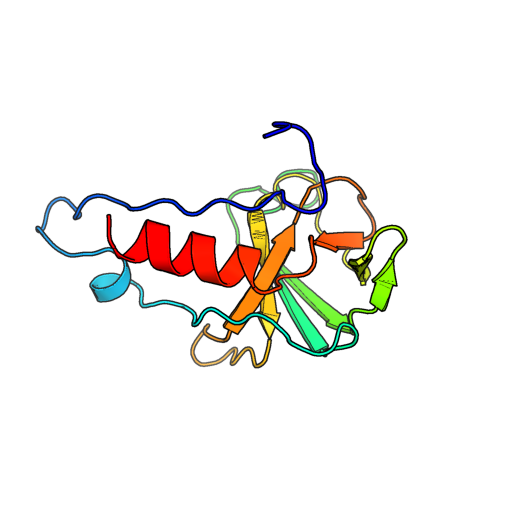4.44 94 ASN A C 1
ATOM 702 O O . ASN A 1 94 ? 5.350 -8.275 10.737 1.00 94.44 94 ASN A O 1
ATOM 706 N N . SER A 1 95 ? 6.477 -9.908 9.705 1.00 89.94 95 SER A N 1
ATOM 707 C CA . SER A 1 95 ? 5.370 -10.871 9.781 1.00 89.94 95 SER A CA 1
ATOM 708 C C . SER A 1 95 ? 4.989 -11.284 11.205 1.00 89.94 95 SER A C 1
ATOM 710 O O . SER A 1 95 ? 3.856 -11.707 11.405 1.00 89.94 95 SER A O 1
ATOM 712 N N . GLY A 1 96 ? 5.895 -11.158 12.181 1.00 91.81 96 GLY A N 1
ATOM 713 C CA . GLY A 1 96 ? 5.603 -11.437 13.590 1.00 91.81 96 GLY A CA 1
ATOM 714 C C . GLY A 1 96 ? 4.758 -10.346 14.250 1.00 91.81 96 GLY A C 1
ATOM 715 O O . GLY A 1 96 ? 3.936 -10.646 15.108 1.00 91.81 96 GLY A O 1
ATOM 716 N N . ARG A 1 97 ? 4.925 -9.087 13.823 1.00 89.75 97 ARG A N 1
ATOM 717 C CA . ARG A 1 97 ? 4.115 -7.944 14.290 1.00 89.75 97 ARG A CA 1
ATOM 718 C C . ARG A 1 97 ? 2.927 -7.633 13.382 1.00 89.75 97 ARG A C 1
ATOM 720 O O . ARG A 1 97 ? 2.008 -6.942 13.798 1.00 89.75 97 ARG A O 1
ATOM 727 N N . GLY A 1 98 ? 2.949 -8.121 12.144 1.00 90.62 98 GLY A N 1
ATOM 728 C CA . GLY A 1 98 ? 1.949 -7.798 11.131 1.00 90.62 98 GLY A CA 1
ATOM 729 C C . GLY A 1 98 ? 2.014 -6.349 10.643 1.00 90.62 98 GLY A C 1
ATOM 730 O O . GLY A 1 98 ? 1.035 -5.877 10.070 1.00 90.62 98 GLY A O 1
ATOM 731 N N . THR A 1 99 ? 3.138 -5.659 10.854 1.00 95.00 99 THR A N 1
ATOM 732 C CA . THR A 1 99 ? 3.302 -4.232 10.552 1.00 95.00 99 THR A CA 1
ATOM 733 C C . THR A 1 99 ? 4.539 -3.950 9.701 1.00 95.00 99 THR A C 1
ATOM 735 O O . THR A 1 99 ? 5.495 -4.726 9.678 1.00 95.00 99 THR A O 1
ATOM 738 N N . GLY A 1 100 ? 4.506 -2.829 8.989 1.00 97.06 100 GLY A N 1
ATOM 739 C CA . GLY A 1 100 ? 5.610 -2.257 8.223 1.00 97.06 100 GLY A CA 1
ATOM 740 C C . GLY A 1 100 ? 5.258 -0.835 7.786 1.00 97.06 100 GLY A C 1
ATOM 741 O O . GLY A 1 100 ? 4.475 -0.159 8.460 1.00 97.06 100 GLY A O 1
ATOM 742 N N . TYR A 1 101 ? 5.798 -0.398 6.649 1.00 98.19 101 TYR A N 1
ATOM 743 C CA . TYR A 1 101 ? 5.477 0.901 6.057 1.00 98.19 101 TYR A CA 1
ATOM 744 C C . TYR A 1 101 ? 4.769 0.741 4.714 1.00 98.19 101 TYR A C 1
ATOM 746 O O . TYR A 1 101 ? 5.328 0.168 3.775 1.00 98.19 101 TYR A O 1
ATOM 754 N N . ILE A 1 102 ? 3.551 1.270 4.609 1.00 97.81 102 ILE A N 1
ATOM 755 C CA . ILE A 1 102 ? 2.812 1.340 3.349 1.00 97.81 102 ILE A CA 1
ATOM 756 C C . ILE A 1 102 ? 3.544 2.309 2.417 1.00 97.81 102 ILE A C 1
ATOM 758 O O . ILE A 1 102 ? 3.775 3.465 2.770 1.00 97.81 102 ILE A O 1
ATOM 762 N N . ASN A 1 103 ? 3.906 1.820 1.233 1.00 96.94 103 ASN A N 1
ATOM 763 C CA . ASN A 1 103 ? 4.547 2.591 0.172 1.00 96.94 103 ASN A CA 1
ATOM 764 C C . ASN A 1 103 ? 4.015 2.147 -1.201 1.00 96.94 103 ASN A C 1
ATOM 766 O O . ASN A 1 103 ? 4.752 1.741 -2.096 1.00 96.94 103 ASN A O 1
ATOM 770 N N . GLY A 1 104 ? 2.692 2.169 -1.324 1.00 95.31 104 GLY A N 1
ATOM 771 C CA . GLY A 1 104 ? 1.973 1.938 -2.567 1.00 95.31 104 GLY A CA 1
ATOM 772 C C . GLY A 1 104 ? 0.632 1.248 -2.349 1.00 95.31 104 GLY A C 1
ATOM 773 O O . GLY A 1 104 ? 0.398 0.603 -1.322 1.00 95.31 104 GLY A O 1
ATOM 774 N N . THR A 1 105 ? -0.246 1.359 -3.338 1.00 95.19 105 THR A N 1
ATOM 775 C CA . THR A 1 105 ? -1.596 0.794 -3.339 1.00 95.19 105 THR A CA 1
ATOM 776 C C . THR A 1 105 ? -1.958 0.223 -4.707 1.00 95.19 105 THR A C 1
ATOM 778 O O . THR A 1 105 ? -1.565 0.762 -5.738 1.00 95.19 105 THR A O 1
ATOM 781 N N . SER A 1 106 ? -2.701 -0.883 -4.735 1.00 92.56 106 SER A N 1
ATOM 782 C CA . SER A 1 106 ? -3.079 -1.530 -5.990 1.00 92.56 106 SER A CA 1
ATOM 783 C C . SER A 1 106 ? -4.140 -0.737 -6.750 1.00 92.56 106 SER A C 1
ATOM 785 O O . SER A 1 106 ? -5.193 -0.422 -6.193 1.00 92.56 106 SER A O 1
ATOM 787 N N . ILE A 1 107 ? -3.914 -0.531 -8.050 1.00 86.88 107 ILE A N 1
ATOM 788 C CA . ILE A 1 107 ? -4.874 0.115 -8.969 1.00 86.88 107 ILE A CA 1
ATOM 789 C C . ILE A 1 107 ? -5.609 -0.863 -9.905 1.00 86.88 107 ILE A C 1
ATOM 791 O O . ILE A 1 107 ? -6.335 -0.427 -10.795 1.00 86.88 107 ILE A O 1
ATOM 795 N N . GLY A 1 108 ? -5.436 -2.179 -9.730 1.00 68.62 108 GLY A N 1
ATOM 796 C CA . GLY A 1 108 ? -6.366 -3.173 -10.288 1.00 68.62 108 GLY A CA 1
ATOM 797 C C . GLY A 1 108 ? -6.324 -3.468 -11.786 1.00 68.62 108 GLY A C 1
ATOM 798 O O . GLY A 1 108 ? -7.324 -3.938 -12.319 1.00 68.62 108 GLY A O 1
ATOM 799 N N . ARG A 1 109 ? -5.226 -3.175 -12.492 1.00 63.25 109 ARG A N 1
ATOM 800 C CA . ARG A 1 109 ? -5.212 -3.225 -13.971 1.00 63.25 109 ARG A CA 1
ATOM 801 C C . ARG A 1 109 ? -4.651 -4.511 -14.588 1.00 63.25 109 ARG A C 1
ATOM 803 O O . ARG A 1 109 ? -4.852 -4.725 -15.777 1.00 63.25 109 ARG A O 1
ATOM 810 N N . ASP A 1 110 ? -3.963 -5.355 -13.821 1.00 67.00 110 ASP A N 1
ATOM 811 C CA . ASP A 1 110 ? -3.232 -6.521 -14.337 1.00 67.00 110 ASP A CA 1
ATOM 812 C C . ASP A 1 110 ? -3.420 -7.726 -13.399 1.00 67.00 110 ASP A C 1
ATOM 814 O O . ASP A 1 110 ? -3.183 -7.631 -12.198 1.00 67.00 110 ASP A O 1
ATOM 818 N N . ALA A 1 111 ? -3.855 -8.871 -13.935 1.00 69.50 111 ALA A N 1
ATOM 819 C CA . ALA A 1 111 ? -4.042 -10.104 -13.161 1.00 69.50 111 ALA A CA 1
ATOM 820 C C . ALA A 1 111 ? -2.714 -10.794 -12.781 1.00 69.50 111 ALA A C 1
ATOM 822 O O . ALA A 1 111 ? -2.696 -1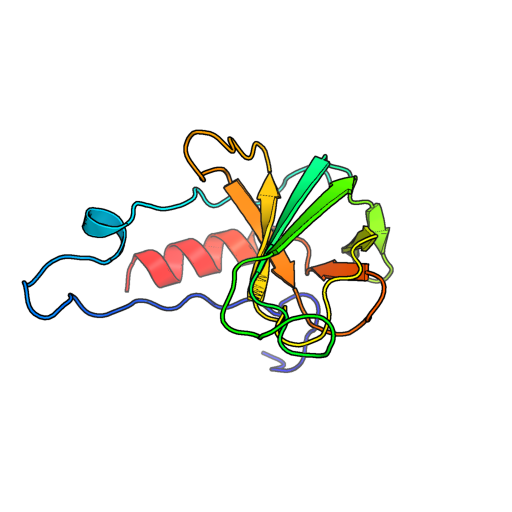1.749 -12.004 1.00 69.50 111 ALA A O 1
ATOM 823 N N . THR A 1 112 ? -1.598 -10.346 -13.356 1.00 79.75 112 THR A N 1
ATOM 824 C CA . THR A 1 112 ? -0.266 -10.933 -13.174 1.00 79.75 112 THR A CA 1
ATOM 825 C C . THR A 1 112 ? 0.671 -10.062 -12.343 1.00 79.75 112 THR A C 1
ATOM 827 O O . THR A 1 112 ? 1.683 -10.560 -11.831 1.00 79.75 112 THR A O 1
ATOM 830 N N . ARG A 1 113 ? 0.341 -8.775 -12.187 1.00 88.56 113 ARG A N 1
ATOM 831 C CA . ARG A 1 113 ? 1.175 -7.782 -11.511 1.00 88.56 113 ARG A CA 1
ATOM 832 C C . ARG A 1 113 ? 0.350 -6.927 -10.569 1.00 88.56 113 ARG A C 1
ATOM 834 O O . ARG A 1 113 ? -0.707 -6.415 -10.919 1.00 88.56 113 ARG A O 1
ATOM 841 N N . TRP A 1 114 ? 0.917 -6.672 -9.400 1.00 93.06 114 TRP A N 1
ATOM 842 C CA . TRP A 1 114 ? 0.495 -5.536 -8.601 1.00 93.06 114 TRP A CA 1
ATOM 843 C C . TRP A 1 114 ? 1.150 -4.282 -9.181 1.00 93.06 114 TRP A C 1
ATOM 845 O O . TRP A 1 114 ? 2.352 -4.281 -9.450 1.00 93.06 114 TRP A O 1
ATOM 855 N N . ALA A 1 115 ? 0.355 -3.235 -9.381 1.00 92.62 115 ALA A N 1
ATOM 856 C CA . ALA A 1 115 ? 0.797 -1.934 -9.860 1.00 92.62 115 ALA A CA 1
ATOM 857 C C . ALA A 1 115 ? 0.297 -0.853 -8.906 1.00 92.62 115 ALA A C 1
ATOM 859 O O . ALA A 1 115 ? -0.850 -0.924 -8.458 1.00 92.62 115 ALA A O 1
ATOM 860 N N . SER A 1 116 ? 1.136 0.143 -8.652 1.00 93.50 116 SER A N 1
ATOM 861 C CA . SER A 1 116 ? 0.830 1.281 -7.792 1.00 93.50 116 SER A CA 1
ATOM 862 C C . SER A 1 116 ? 1.332 2.577 -8.412 1.00 93.50 116 SER A C 1
ATOM 864 O O . SER A 1 116 ? 2.385 2.565 -9.058 1.00 93.50 116 SER A O 1
ATOM 866 N N . PRO A 1 117 ? 0.648 3.708 -8.172 1.00 93.19 117 PRO A N 1
ATOM 867 C CA . PRO A 1 117 ? 1.285 5.004 -8.299 1.00 93.19 117 PRO A CA 1
ATOM 868 C C . PRO A 1 117 ? 2.530 5.057 -7.414 1.00 93.19 117 PRO A C 1
ATOM 870 O O . PRO A 1 117 ? 2.574 4.423 -6.352 1.00 93.19 117 PRO A O 1
ATOM 873 N N . TYR A 1 118 ? 3.541 5.802 -7.840 1.00 94.06 118 TYR A N 1
ATOM 874 C CA . TYR A 1 118 ? 4.662 6.102 -6.968 1.00 94.06 118 TYR A CA 1
ATOM 875 C C . TYR A 1 118 ? 4.231 7.120 -5.910 1.00 94.06 118 TYR A C 1
ATOM 877 O O . TYR A 1 118 ? 3.640 8.150 -6.224 1.00 94.06 118 TYR A O 1
ATOM 885 N N . PHE A 1 119 ? 4.489 6.810 -4.641 1.00 95.12 119 PHE A N 1
ATOM 886 C CA . PHE A 1 119 ? 4.170 7.715 -3.541 1.00 95.12 119 PHE A CA 1
ATOM 887 C C . PHE A 1 119 ? 5.313 8.714 -3.363 1.00 95.12 119 PHE A C 1
ATOM 889 O O . PHE A 1 119 ? 6.315 8.421 -2.706 1.00 95.12 119 PHE A O 1
ATOM 896 N N . ASP A 1 120 ? 5.147 9.878 -3.977 1.00 93.62 120 ASP A N 1
ATOM 897 C CA . ASP A 1 120 ? 5.980 11.073 -3.854 1.00 93.62 120 ASP A CA 1
ATOM 898 C C . ASP A 1 120 ? 5.401 12.043 -2.800 1.00 93.62 120 ASP A C 1
ATOM 900 O O . ASP A 1 120 ? 4.640 11.645 -1.914 1.00 93.62 120 ASP A O 1
ATOM 904 N N . GLU A 1 121 ? 5.788 13.316 -2.880 1.00 95.00 121 GLU A N 1
ATOM 905 C CA . GLU A 1 121 ? 5.327 14.389 -1.995 1.00 95.00 121 GLU A CA 1
ATOM 906 C C . GLU A 1 121 ? 3.801 14.545 -1.992 1.00 95.00 121 GLU A C 1
ATOM 908 O O . GLU A 1 121 ? 3.213 14.647 -0.922 1.00 95.00 121 GLU A O 1
ATOM 913 N N . PHE A 1 122 ? 3.130 14.410 -3.140 1.00 92.81 122 PHE A N 1
ATOM 914 C CA . PHE A 1 122 ? 1.664 14.461 -3.195 1.00 92.81 122 PHE A CA 1
ATOM 915 C C . PHE A 1 122 ? 1.019 13.393 -2.303 1.00 92.81 122 PHE A C 1
ATOM 917 O O . PHE A 1 122 ? 0.034 13.656 -1.615 1.00 92.81 122 PHE A O 1
ATOM 924 N N . GLY A 1 123 ? 1.573 12.175 -2.302 1.00 93.56 123 GLY A N 1
ATOM 925 C CA . GLY A 1 123 ? 1.081 11.104 -1.438 1.00 93.56 123 GLY A CA 1
ATOM 926 C C . GLY A 1 123 ? 1.243 11.437 0.047 1.00 93.56 123 GLY A C 1
ATOM 927 O O . GLY A 1 123 ? 0.396 11.054 0.853 1.00 93.56 123 GLY A O 1
ATOM 928 N N . TRP A 1 124 ? 2.308 12.159 0.405 1.00 96.12 124 TRP A N 1
ATOM 929 C CA . TRP A 1 124 ? 2.568 12.609 1.771 1.00 96.12 124 TRP A CA 1
ATOM 930 C C . TRP A 1 124 ? 1.627 13.737 2.182 1.00 96.12 124 TRP A C 1
ATOM 932 O O . TRP A 1 124 ? 1.003 13.648 3.237 1.00 96.12 124 TRP A O 1
ATOM 942 N N . ASP A 1 125 ? 1.456 14.740 1.327 1.00 96.38 125 ASP A N 1
ATOM 943 C CA . ASP A 1 125 ? 0.565 15.869 1.582 1.00 96.38 125 ASP A CA 1
ATOM 944 C C . ASP A 1 125 ? -0.883 15.410 1.746 1.00 96.38 125 ASP A C 1
ATOM 946 O O . ASP A 1 125 ? -1.577 15.846 2.665 1.00 96.38 125 ASP A O 1
ATOM 950 N N . LEU A 1 126 ? -1.332 14.470 0.909 1.00 95.50 126 LEU A N 1
ATOM 951 C CA . LEU A 1 126 ? -2.669 13.897 1.025 1.00 95.50 126 LEU A CA 1
ATOM 952 C C . LEU A 1 126 ? -2.841 13.096 2.327 1.00 95.50 126 LEU A C 1
ATOM 954 O O . LEU A 1 126 ? -3.897 13.182 2.956 1.00 95.50 126 LEU A O 1
ATOM 958 N N . TYR A 1 127 ? -1.818 12.341 2.743 1.00 96.00 127 TYR A N 1
ATOM 959 C CA . TYR A 1 127 ? -1.820 11.636 4.027 1.00 96.00 127 TYR A CA 1
ATOM 960 C C . TYR A 1 127 ? -1.930 12.618 5.199 1.00 96.00 127 TYR A C 1
ATOM 962 O O . TYR A 1 127 ? -2.813 12.465 6.039 1.00 96.00 127 TYR A O 1
ATOM 970 N N . VAL A 1 128 ? -1.081 13.651 5.228 1.00 96.69 128 VAL A N 1
ATOM 971 C CA . VAL A 1 128 ? -1.083 14.675 6.284 1.00 96.69 128 VAL A CA 1
ATOM 972 C C . VAL A 1 128 ? -2.414 15.416 6.316 1.00 96.69 128 VAL A C 1
ATOM 974 O O . VAL A 1 128 ? -2.965 15.623 7.393 1.00 96.69 128 VAL A O 1
ATOM 977 N N . TYR A 1 129 ? -2.963 15.784 5.160 1.00 96.38 129 TYR A N 1
ATOM 978 C CA . TYR A 1 129 ? -4.280 16.408 5.086 1.00 96.38 129 TYR A CA 1
ATOM 979 C C . TYR A 1 129 ? -5.358 15.519 5.720 1.00 96.38 129 TYR A C 1
ATOM 981 O O . TYR A 1 129 ? -6.101 15.981 6.581 1.00 96.38 129 TYR A O 1
ATOM 989 N N . ALA A 1 130 ? -5.412 14.238 5.341 1.00 95.38 130 ALA A N 1
ATOM 990 C CA . ALA A 1 130 ? -6.412 13.302 5.848 1.00 95.38 130 ALA A CA 1
ATOM 991 C C . ALA A 1 130 ? -6.264 12.999 7.350 1.00 95.38 130 ALA A C 1
ATOM 993 O O . ALA A 1 130 ? -7.272 12.807 8.030 1.00 95.38 130 ALA A O 1
ATOM 994 N N . ASP A 1 131 ? -5.032 12.967 7.867 1.00 93.19 131 ASP A N 1
ATOM 995 C CA . ASP A 1 131 ? -4.733 12.735 9.289 1.00 93.19 131 ASP A CA 1
ATOM 996 C C . ASP A 1 131 ? -5.148 13.920 10.184 1.00 93.19 131 ASP A C 1
ATOM 998 O O . ASP A 1 131 ? -5.399 13.740 11.373 1.00 93.19 131 ASP A O 1
ATOM 1002 N N . ASN A 1 132 ? -5.271 15.120 9.602 1.00 93.44 132 ASN A N 1
ATOM 1003 C CA . ASN A 1 132 ? -5.656 16.355 10.297 1.00 93.44 132 ASN A CA 1
ATOM 1004 C C . ASN A 1 132 ? -7.120 16.787 10.082 1.00 93.44 132 ASN A C 1
ATOM 1006 O O . ASN A 1 132 ? -7.518 17.843 10.582 1.00 93.44 132 ASN A O 1
ATOM 1010 N N . LEU A 1 133 ? -7.925 16.003 9.352 1.00 90.00 133 LEU A N 1
ATOM 1011 C CA . LEU A 1 133 ? -9.394 16.097 9.430 1.00 90.00 133 LEU A CA 1
ATOM 1012 C C . LEU A 1 133 ? -9.860 15.750 10.846 1.00 90.00 133 LEU A C 1
ATOM 1014 O O . LEU A 1 133 ? -11.074 15.820 11.145 1.00 90.00 133 LEU A O 1
#

Sequence (133 aa):
MDNSDPLRNVGFAKTDNNAAGRRLVDVVGGNGFRTGRPPAQDITVIGYPALSPYPGNRRHSCRGRTSVFNDDRIVVNCRLTAGLNGGSGVTEFNSGRGTGYINGTSIGRDATRWASPYFDEFGWDLYVYADNL

Secondary structure (DSSP, 8-state):
--TT-GGG----------TTS--HHHHH---EE--S--SS-EEEEEE---STT--SSS-EEEEEE-EEETTTEEEEE----TT-TT-EEEEEEETTTTEEEEEEE-----SSEEEE----HHHHHHHHHHHT-

Organism: NCBI:txid1367973

pLDDT: mean 91.12, std 9.53, range [43.09, 98.19]